Protein AF-R5KQC7-F1 (afdb_monomer_lite)

Secondary structure (DSSP, 8-state):
--HHHHHHHHHHHHHHHHHHHHHHHHHHHHHHHS--S--HHHHHHHHHHHHHHHHHHHHHHHHHHHHHHH-GGG-

Foldseek 3Di:
DCLVVVLVVLVVVLVVLVVVLVVLVVVLVCLVPPPPPDDVVNNVVSVVVSVVSVVVSVVSVVVSVVSCVPPPVND

Sequence (75 aa):
MQTGSNLKEKASEIYISFEKLETLVSVLGKTLVENYDYTPKDSLNMCSVLAGELKKAKMKFIDFETSVTTDKSLL

pLDDT: mean 84.46, std 13.51, range [43.94, 97.06]

Radius of gyration: 17.08 Å; chains: 1; bounding box: 41×15×49 Å

Structure (mmCIF, N/CA/C/O backbone):
data_AF-R5KQC7-F1
#
_entry.id   AF-R5KQC7-F1
#
loop_
_atom_site.group_PDB
_atom_site.id
_atom_site.type_symbol
_atom_site.label_atom_id
_atom_site.label_alt_id
_atom_site.label_comp_id
_atom_site.label_asym_id
_atom_site.label_entity_id
_atom_site.label_seq_id
_atom_site.pdbx_PDB_ins_code
_atom_site.Cartn_x
_atom_site.Cartn_y
_atom_site.Cartn_z
_atom_site.occupancy
_atom_site.B_iso_or_equiv
_atom_site.auth_seq_id
_atom_site.auth_comp_id
_atom_site.auth_asym_id
_atom_site.auth_atom_id
_atom_site.pdbx_PDB_model_num
ATOM 1 N N . MET A 1 1 ? 27.059 0.013 -17.362 1.00 43.94 1 MET A N 1
ATOM 2 C CA . MET A 1 1 ? 26.386 -1.052 -16.579 1.00 43.94 1 MET A CA 1
ATOM 3 C C . MET A 1 1 ? 25.687 -0.465 -15.338 1.00 43.94 1 MET A C 1
ATOM 5 O O . MET A 1 1 ? 25.997 -0.877 -14.233 1.00 43.94 1 MET A O 1
ATOM 9 N N . GLN A 1 2 ? 24.764 0.501 -15.484 1.00 54.56 2 GLN A N 1
ATOM 10 C CA . GLN A 1 2 ? 24.090 1.155 -14.334 1.00 54.56 2 GLN A CA 1
ATOM 11 C C . GLN A 1 2 ? 22.557 0.977 -14.311 1.00 54.56 2 GLN A C 1
ATOM 13 O O . GLN A 1 2 ? 21.960 1.025 -13.241 1.00 54.56 2 GLN A O 1
ATOM 18 N N . THR A 1 3 ? 21.914 0.689 -15.447 1.00 55.94 3 THR A N 1
ATOM 19 C CA . THR A 1 3 ? 20.450 0.525 -15.559 1.00 55.94 3 THR A CA 1
ATOM 20 C C . THR A 1 3 ? 19.913 -0.681 -14.782 1.00 55.94 3 THR A C 1
ATOM 22 O O . THR A 1 3 ? 18.913 -0.569 -14.078 1.00 55.94 3 THR A O 1
ATOM 25 N N . GLY A 1 4 ? 20.626 -1.813 -14.808 1.00 59.66 4 GLY A N 1
ATOM 26 C CA . GLY A 1 4 ? 20.218 -3.029 -14.092 1.00 59.66 4 GLY A CA 1
ATOM 27 C C . GLY A 1 4 ? 20.257 -2.931 -12.558 1.00 59.66 4 GLY A C 1
ATOM 28 O O . GLY A 1 4 ? 19.530 -3.669 -11.896 1.00 59.66 4 GLY A O 1
ATOM 29 N N . SER A 1 5 ? 21.065 -2.027 -11.982 1.00 62.75 5 SER A N 1
ATOM 30 C CA . SER A 1 5 ? 21.079 -1.775 -10.525 1.00 62.75 5 SER A CA 1
ATOM 31 C C . SER A 1 5 ? 19.820 -1.023 -10.094 1.00 62.75 5 SER A C 1
ATOM 33 O O . SER A 1 5 ? 19.140 -1.429 -9.158 1.00 62.75 5 SER A O 1
ATOM 35 N N . ASN A 1 6 ? 19.450 0.005 -10.863 1.00 80.88 6 ASN A N 1
ATOM 36 C CA . ASN A 1 6 ? 18.296 0.861 -10.591 1.00 80.88 6 ASN A CA 1
ATOM 37 C C . ASN A 1 6 ? 16.967 0.081 -10.650 1.00 80.88 6 ASN A C 1
ATOM 39 O O . ASN A 1 6 ? 16.112 0.230 -9.784 1.00 80.88 6 ASN A O 1
ATOM 43 N N . LEU A 1 7 ? 16.801 -0.828 -11.619 1.00 85.50 7 LEU A N 1
ATOM 44 C CA . LEU A 1 7 ? 15.590 -1.659 -11.699 1.00 85.50 7 LEU A CA 1
ATOM 45 C C . LEU A 1 7 ? 15.449 -2.618 -10.505 1.00 85.50 7 LEU A C 1
ATOM 47 O O . LEU A 1 7 ? 14.344 -2.800 -9.998 1.00 85.50 7 LEU A O 1
ATOM 51 N N . LYS A 1 8 ? 16.551 -3.206 -10.019 1.00 86.88 8 LYS A N 1
ATOM 52 C CA . LYS A 1 8 ? 16.525 -4.076 -8.830 1.00 86.88 8 LYS A CA 1
ATOM 53 C C . LYS A 1 8 ? 16.181 -3.305 -7.558 1.00 86.88 8 LYS A C 1
ATOM 55 O O . LYS A 1 8 ? 15.414 -3.807 -6.736 1.00 86.88 8 LYS A O 1
ATOM 60 N N . GLU A 1 9 ? 16.714 -2.098 -7.407 1.00 89.69 9 GLU A N 1
ATOM 61 C CA . GLU A 1 9 ? 16.392 -1.207 -6.287 1.00 89.69 9 GLU A CA 1
ATOM 62 C C . GLU A 1 9 ? 14.907 -0.830 -6.305 1.00 89.69 9 GLU A C 1
ATOM 64 O O . GLU A 1 9 ? 14.203 -1.072 -5.324 1.00 89.69 9 GLU A O 1
ATOM 69 N N . LYS A 1 10 ? 14.386 -0.374 -7.451 1.00 89.94 10 LYS A N 1
ATOM 70 C CA . LYS A 1 10 ? 12.958 -0.052 -7.616 1.00 89.94 10 LYS A CA 1
ATOM 71 C C . LYS A 1 10 ? 12.039 -1.247 -7.340 1.00 89.94 10 LYS A C 1
ATOM 73 O O . LYS A 1 10 ? 11.023 -1.095 -6.664 1.00 89.94 10 LYS A O 1
ATOM 78 N N . ALA A 1 11 ? 12.396 -2.441 -7.816 1.00 91.00 11 ALA A N 1
ATOM 79 C CA . ALA A 1 11 ? 11.638 -3.660 -7.529 1.00 91.00 11 ALA A CA 1
ATOM 80 C C . ALA A 1 11 ? 11.634 -3.994 -6.024 1.00 91.00 11 ALA A C 1
ATOM 82 O O . ALA A 1 11 ? 10.588 -4.329 -5.467 1.00 91.00 11 ALA A O 1
ATOM 83 N N . SER A 1 12 ? 12.779 -3.840 -5.353 1.00 94.06 12 SER A N 1
ATOM 84 C CA . SER A 1 12 ? 12.902 -4.040 -3.901 1.00 94.06 12 SER A CA 1
ATOM 85 C C . SER A 1 12 ? 12.042 -3.043 -3.121 1.00 94.06 12 SER A C 1
ATOM 87 O O . SER A 1 12 ? 11.354 -3.411 -2.172 1.00 94.06 12 SER A O 1
ATOM 89 N N . GLU A 1 13 ? 12.007 -1.783 -3.551 1.00 93.38 13 GLU A N 1
ATOM 90 C CA . GLU A 1 13 ? 11.150 -0.767 -2.941 1.00 93.38 13 GLU A CA 1
ATOM 91 C C . GLU A 1 13 ? 9.651 -1.053 -3.091 1.00 93.38 13 GLU A C 1
ATOM 93 O O . GLU A 1 13 ? 8.865 -0.736 -2.188 1.00 93.38 13 GLU A O 1
ATOM 98 N N . ILE A 1 14 ? 9.238 -1.621 -4.226 1.00 94.50 14 ILE A N 1
ATOM 99 C CA . ILE A 1 14 ? 7.855 -2.057 -4.446 1.00 94.50 14 ILE A CA 1
ATOM 100 C C . ILE A 1 14 ? 7.519 -3.207 -3.499 1.00 94.50 14 ILE A C 1
ATOM 102 O O . ILE A 1 14 ? 6.482 -3.157 -2.839 1.00 94.50 14 ILE A O 1
ATOM 106 N N . TYR A 1 15 ? 8.411 -4.191 -3.377 1.00 94.44 15 TYR A N 1
ATOM 107 C CA . TYR A 1 15 ? 8.237 -5.322 -2.466 1.00 94.44 15 TYR A CA 1
ATOM 108 C C . TYR A 1 15 ? 8.051 -4.862 -1.009 1.00 94.44 15 TYR A C 1
ATOM 110 O O . TYR A 1 15 ? 7.047 -5.196 -0.385 1.00 94.44 15 TYR A O 1
ATOM 118 N N . ILE A 1 16 ? 8.924 -3.979 -0.511 1.00 95.50 16 ILE A N 1
ATOM 119 C CA . ILE A 1 16 ? 8.795 -3.381 0.834 1.00 95.50 16 ILE A CA 1
ATOM 120 C C . ILE A 1 16 ? 7.462 -2.629 0.992 1.00 95.50 16 ILE A C 1
ATOM 122 O O . ILE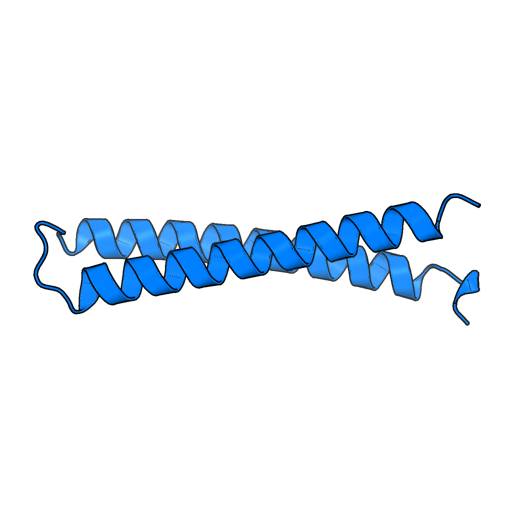 A 1 16 ? 6.845 -2.637 2.060 1.00 95.50 16 ILE A O 1
ATOM 126 N N . SER A 1 17 ? 6.989 -1.966 -0.068 1.00 95.38 17 SER A N 1
ATOM 127 C CA . SER A 1 17 ? 5.697 -1.270 -0.032 1.00 95.38 17 SER A CA 1
ATOM 128 C C . SER A 1 17 ? 4.530 -2.250 0.123 1.00 95.38 17 SER A C 1
ATOM 130 O O . SER A 1 17 ? 3.571 -1.930 0.826 1.00 95.38 17 SER A O 1
ATOM 132 N N . PHE A 1 18 ? 4.611 -3.441 -0.477 1.00 95.75 18 PHE A N 1
ATOM 133 C CA . PHE A 1 18 ? 3.611 -4.491 -0.286 1.00 95.75 18 PHE A CA 1
ATOM 134 C C . PHE A 1 18 ? 3.650 -5.084 1.125 1.00 95.75 18 PHE A C 1
ATOM 136 O O . PHE A 1 18 ? 2.595 -5.154 1.749 1.00 95.75 18 PHE A O 1
ATOM 143 N N . GLU A 1 19 ? 4.827 -5.386 1.683 1.00 97.00 19 GLU A N 1
ATOM 144 C CA . GLU A 1 19 ? 4.945 -5.861 3.078 1.00 97.00 19 GLU A CA 1
ATOM 145 C C . GLU A 1 19 ? 4.333 -4.861 4.076 1.00 97.00 19 GLU A C 1
ATOM 147 O O . GLU A 1 19 ? 3.632 -5.223 5.031 1.00 97.00 19 GLU A O 1
ATOM 152 N N . LYS A 1 20 ? 4.541 -3.561 3.831 1.00 95.88 20 LYS A N 1
ATOM 153 C CA . LYS A 1 20 ? 3.917 -2.498 4.623 1.00 95.88 20 LYS A CA 1
ATOM 154 C C . LYS A 1 20 ? 2.392 -2.499 4.491 1.00 95.88 20 LYS A C 1
ATOM 156 O O . LYS A 1 20 ? 1.701 -2.329 5.496 1.00 95.88 20 LYS A O 1
ATOM 161 N N . LEU A 1 21 ? 1.859 -2.670 3.281 1.00 97.00 21 LEU A N 1
ATOM 162 C CA . LEU A 1 21 ? 0.412 -2.744 3.052 1.00 97.00 21 LEU A CA 1
ATOM 163 C C . LEU A 1 21 ? -0.205 -3.964 3.744 1.00 97.00 21 LEU A C 1
ATOM 165 O O . LEU A 1 21 ? -1.220 -3.810 4.419 1.00 97.00 21 LEU A O 1
ATOM 169 N N . GLU A 1 22 ? 0.422 -5.136 3.648 1.00 95.81 22 GLU A N 1
ATOM 170 C CA . GLU A 1 22 ? -0.020 -6.351 4.346 1.00 95.81 22 GLU A CA 1
ATOM 171 C C . GLU A 1 22 ? -0.056 -6.148 5.863 1.00 95.81 22 GLU A C 1
ATOM 173 O O . GLU A 1 22 ? -1.041 -6.493 6.521 1.00 95.81 22 GLU A O 1
ATOM 178 N N . THR A 1 23 ? 0.974 -5.504 6.416 1.00 94.81 23 THR A N 1
ATOM 179 C CA . THR A 1 23 ? 1.031 -5.168 7.843 1.00 94.81 23 THR A CA 1
ATOM 180 C C . THR A 1 23 ? -0.120 -4.244 8.245 1.00 94.81 23 THR A C 1
ATOM 182 O O . THR A 1 23 ? -0.805 -4.506 9.232 1.00 94.81 23 THR A O 1
ATOM 185 N N . LEU A 1 24 ? -0.376 -3.179 7.477 1.00 93.50 24 LEU A N 1
ATOM 186 C CA . LEU A 1 24 ? -1.461 -2.233 7.763 1.00 93.50 24 LEU A CA 1
ATOM 187 C C . LEU A 1 24 ? -2.845 -2.886 7.668 1.00 93.50 24 LEU A C 1
ATOM 189 O O . LEU A 1 24 ? -3.698 -2.620 8.514 1.00 93.50 24 LEU A O 1
ATOM 193 N N . VAL A 1 25 ? -3.065 -3.757 6.679 1.00 92.50 25 VAL A N 1
ATOM 194 C CA . VAL A 1 25 ? -4.312 -4.529 6.548 1.00 92.50 25 VAL A CA 1
ATOM 195 C C . VAL A 1 25 ? -4.489 -5.479 7.731 1.00 92.50 25 VAL A C 1
ATOM 197 O O . VAL A 1 25 ? -5.581 -5.556 8.287 1.00 92.50 25 VAL A O 1
ATOM 200 N N . SER A 1 26 ? -3.422 -6.160 8.153 1.00 91.19 26 SER A N 1
ATOM 201 C CA . SER A 1 26 ? -3.445 -7.055 9.315 1.00 91.19 26 SER A CA 1
ATOM 202 C C . SER A 1 26 ? -3.792 -6.309 10.606 1.00 91.19 26 SER A C 1
ATOM 204 O O . SER A 1 26 ? -4.664 -6.747 11.357 1.00 91.19 26 SER A O 1
ATOM 206 N N . VAL A 1 27 ? -3.177 -5.142 10.841 1.00 88.56 27 VAL A N 1
ATOM 207 C CA . VAL A 1 27 ? -3.483 -4.290 12.002 1.00 88.56 27 VAL A CA 1
ATOM 208 C C . VAL A 1 27 ? -4.933 -3.812 11.963 1.00 88.56 27 VAL A C 1
ATOM 210 O O . VAL A 1 27 ? -5.631 -3.954 12.961 1.00 88.56 27 VAL A O 1
ATOM 213 N N . LEU A 1 28 ? -5.416 -3.324 10.816 1.00 88.31 28 LEU A N 1
ATOM 214 C CA . LEU A 1 28 ? -6.811 -2.901 10.668 1.00 88.31 28 LEU A CA 1
ATOM 215 C C . LEU A 1 28 ? -7.787 -4.056 10.934 1.00 88.31 28 LEU A C 1
ATOM 217 O O . LEU A 1 28 ? -8.782 -3.867 11.628 1.00 88.31 28 LEU A O 1
ATOM 221 N N . GLY A 1 29 ? -7.499 -5.253 10.418 1.00 86.25 29 GLY A N 1
ATOM 222 C CA . GLY A 1 29 ? -8.311 -6.446 10.662 1.00 86.25 29 GLY A CA 1
ATOM 223 C C . GLY A 1 29 ? -8.415 -6.779 12.150 1.00 86.25 29 GLY A C 1
ATOM 224 O O . GLY A 1 29 ? -9.516 -7.001 12.650 1.00 86.25 29 GLY A O 1
ATOM 225 N N . LYS A 1 30 ? -7.292 -6.726 12.876 1.00 83.62 30 LYS A N 1
ATOM 226 C CA . LYS A 1 30 ? -7.278 -6.901 14.336 1.00 83.62 30 LYS A CA 1
ATOM 227 C C . LYS A 1 30 ? -8.069 -5.805 15.040 1.00 83.62 30 LYS A C 1
ATOM 229 O O . LYS A 1 30 ? -8.915 -6.116 15.860 1.00 83.62 30 LYS A O 1
ATOM 234 N N . THR A 1 31 ? -7.881 -4.543 14.663 1.00 79.06 31 THR A N 1
ATOM 235 C CA . THR A 1 31 ? -8.615 -3.402 15.233 1.00 79.06 31 THR A CA 1
ATOM 236 C C . THR A 1 31 ? -10.133 -3.484 15.028 1.00 79.06 31 THR A C 1
ATOM 238 O O . THR A 1 31 ? -10.881 -2.997 15.869 1.00 79.06 31 THR A O 1
ATOM 241 N N . LEU A 1 32 ? -10.601 -4.083 13.928 1.00 80.06 32 LEU A N 1
ATOM 242 C CA . LEU A 1 32 ? -12.031 -4.219 13.628 1.00 80.06 32 LEU A CA 1
ATOM 243 C C . LEU A 1 32 ? -12.692 -5.432 14.298 1.00 80.06 32 LEU A C 1
ATOM 245 O O . LEU A 1 32 ? -13.884 -5.379 14.595 1.00 80.06 32 LEU A O 1
ATOM 249 N N . VAL A 1 33 ? -11.959 -6.537 14.468 1.00 77.38 33 VAL A N 1
ATOM 250 C CA . VAL A 1 33 ? -12.509 -7.825 14.938 1.00 77.38 33 VAL A CA 1
ATOM 251 C C . VAL A 1 33 ? -12.210 -8.071 16.413 1.00 77.38 33 VAL A C 1
ATOM 253 O O . VAL A 1 33 ? -13.044 -8.612 17.140 1.00 77.38 33 VAL A O 1
ATOM 256 N N . GLU A 1 34 ? -11.020 -7.695 16.863 1.00 67.44 34 GLU A N 1
ATOM 257 C CA . GLU A 1 34 ? -10.590 -7.867 18.240 1.00 67.44 34 GLU A CA 1
ATOM 258 C C . GLU A 1 34 ? -10.988 -6.601 19.004 1.00 67.44 34 GLU A C 1
ATOM 260 O O . GLU A 1 34 ? -10.597 -5.494 18.645 1.00 67.44 34 GLU A O 1
ATOM 265 N N . ASN A 1 35 ? -11.809 -6.780 20.041 1.00 58.59 35 ASN A N 1
ATOM 266 C CA . ASN A 1 35 ? -12.445 -5.750 20.869 1.00 58.59 35 ASN A CA 1
ATOM 267 C C . ASN A 1 35 ? -11.425 -4.995 21.758 1.00 58.59 35 ASN A C 1
ATOM 269 O O . ASN A 1 35 ? -11.560 -4.933 22.979 1.00 58.59 35 ASN A O 1
ATOM 273 N N . TYR A 1 36 ? -10.349 -4.509 21.147 1.00 62.91 36 TYR A N 1
ATOM 274 C CA . TYR A 1 36 ? -9.335 -3.646 21.737 1.00 62.91 36 TYR A CA 1
ATOM 275 C C . TYR A 1 36 ? -9.928 -2.254 21.999 1.00 62.91 36 TYR A C 1
ATOM 277 O O . TYR A 1 36 ? -10.948 -1.901 21.414 1.00 62.91 36 TYR A O 1
ATOM 285 N N . ASP A 1 37 ? -9.257 -1.438 22.821 1.00 68.31 37 ASP A N 1
ATOM 286 C CA . ASP A 1 37 ? -9.601 -0.036 23.160 1.00 68.31 37 ASP A CA 1
ATOM 287 C C . ASP A 1 37 ? -9.683 0.937 21.951 1.00 68.31 37 ASP A C 1
ATOM 289 O O . ASP A 1 37 ? -9.617 2.158 22.101 1.00 68.31 37 ASP A O 1
ATOM 293 N N . TYR A 1 38 ? -9.802 0.426 20.728 1.00 73.88 38 TYR A N 1
ATOM 294 C CA . TYR A 1 38 ? -9.936 1.204 19.513 1.00 73.88 38 TYR A CA 1
ATOM 295 C C . TYR A 1 38 ? -11.365 1.686 19.305 1.00 73.88 38 TYR A C 1
ATOM 297 O O . TYR A 1 38 ? -12.351 0.954 19.395 1.00 73.88 38 TYR A O 1
ATOM 305 N N . THR A 1 39 ? -11.467 2.952 18.937 1.00 80.88 39 THR A N 1
ATOM 306 C CA . THR A 1 39 ? -12.724 3.585 18.564 1.00 80.88 39 THR A CA 1
ATOM 307 C C . THR A 1 39 ? -12.972 3.451 17.054 1.00 80.88 39 THR A C 1
ATOM 309 O O . THR A 1 39 ? -12.032 3.271 16.269 1.00 80.88 39 THR A O 1
ATOM 312 N N . PRO A 1 40 ? -14.216 3.649 16.575 1.00 82.69 40 PRO A N 1
ATOM 313 C CA . PRO A 1 40 ? -14.490 3.762 15.139 1.00 82.69 40 PRO A CA 1
ATOM 314 C C . PRO A 1 40 ? -13.631 4.827 14.431 1.00 82.69 40 PRO A C 1
ATOM 316 O O . PRO A 1 40 ? -13.300 4.686 13.253 1.00 82.69 40 PRO A O 1
ATOM 319 N N . LYS A 1 41 ? -13.219 5.883 15.149 1.00 87.12 41 LYS A N 1
ATOM 320 C CA . LYS A 1 41 ? -12.322 6.921 14.628 1.00 87.12 41 LYS A CA 1
ATOM 321 C C . LYS A 1 41 ? -10.924 6.374 14.329 1.00 87.12 41 LYS A C 1
ATOM 323 O O . LYS A 1 41 ? -10.334 6.760 13.323 1.00 87.12 41 LYS A O 1
ATOM 328 N N . ASP A 1 42 ? -10.415 5.459 15.147 1.00 85.00 42 ASP A N 1
ATOM 329 C CA . ASP A 1 42 ? -9.107 4.833 14.927 1.00 85.00 42 ASP A CA 1
ATOM 330 C C . ASP A 1 42 ? -9.121 3.951 13.678 1.00 85.00 42 ASP A C 1
ATOM 332 O O . ASP A 1 42 ? -8.203 4.020 12.861 1.00 85.00 42 ASP A O 1
ATOM 336 N N . SER A 1 43 ? -10.223 3.231 13.454 1.00 84.81 43 SER A N 1
ATOM 337 C CA . SER A 1 43 ? -10.444 2.466 12.220 1.00 84.81 43 SER A CA 1
ATOM 338 C C . SER A 1 43 ? -10.454 3.371 10.981 1.00 84.81 43 SER A C 1
ATOM 340 O O . SER A 1 43 ? -9.789 3.080 9.987 1.00 84.81 43 SER A O 1
ATOM 342 N N . LEU A 1 44 ? -11.144 4.518 11.037 1.00 88.31 44 LEU A N 1
ATOM 343 C CA . LEU A 1 44 ? -11.160 5.498 9.939 1.00 88.31 44 LEU A CA 1
ATOM 344 C C . LEU A 1 44 ? -9.776 6.109 9.671 1.00 88.31 44 LEU A C 1
ATOM 346 O O . LEU A 1 44 ? -9.392 6.303 8.511 1.00 88.31 44 LEU A O 1
ATOM 350 N N . ASN A 1 45 ? -9.011 6.387 10.728 1.00 90.25 45 ASN A N 1
ATOM 351 C CA . ASN A 1 45 ? -7.638 6.871 10.611 1.00 90.25 45 ASN A CA 1
ATOM 352 C C . ASN A 1 45 ? -6.744 5.821 9.939 1.00 90.25 45 ASN A C 1
ATOM 354 O O . ASN A 1 45 ? -6.020 6.149 8.998 1.00 90.25 45 ASN A O 1
ATOM 358 N N . MET A 1 46 ? -6.836 4.554 10.354 1.00 89.69 46 MET A N 1
ATOM 359 C CA . MET A 1 46 ? -6.092 3.452 9.736 1.00 89.69 46 MET A CA 1
ATOM 360 C C . MET A 1 46 ? -6.468 3.258 8.264 1.00 89.69 46 MET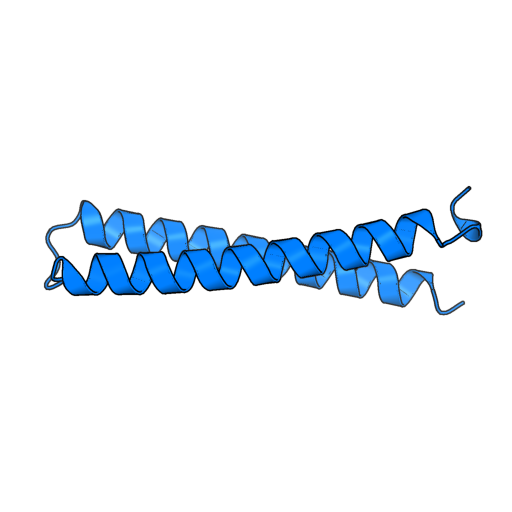 A C 1
ATOM 362 O O . MET A 1 46 ? -5.575 3.142 7.425 1.00 89.69 46 MET A O 1
ATOM 366 N N . CYS A 1 47 ? -7.757 3.317 7.915 1.00 91.75 47 CYS A N 1
ATOM 367 C CA . CYS A 1 47 ? -8.208 3.290 6.520 1.00 91.75 47 CYS A CA 1
ATOM 368 C C . CYS A 1 47 ? -7.610 4.443 5.697 1.00 91.75 47 CYS A C 1
ATOM 370 O O . CYS A 1 47 ? -7.198 4.245 4.553 1.00 91.75 47 CYS A O 1
ATOM 372 N N . SER A 1 48 ? 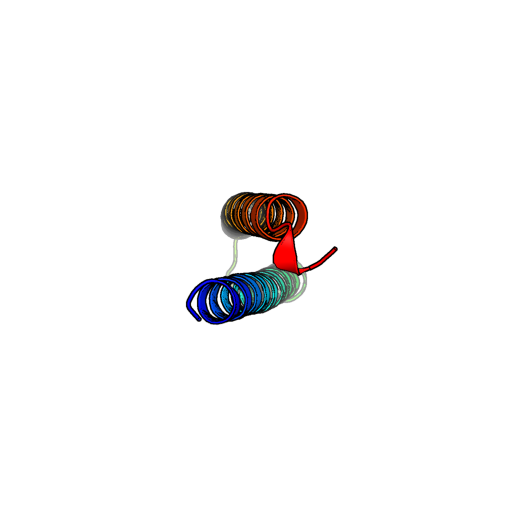-7.518 5.641 6.279 1.00 94.50 48 SER A N 1
ATOM 373 C CA . SER A 1 48 ? -6.922 6.810 5.617 1.00 94.50 48 SER A CA 1
ATOM 374 C C . SER A 1 48 ? -5.418 6.631 5.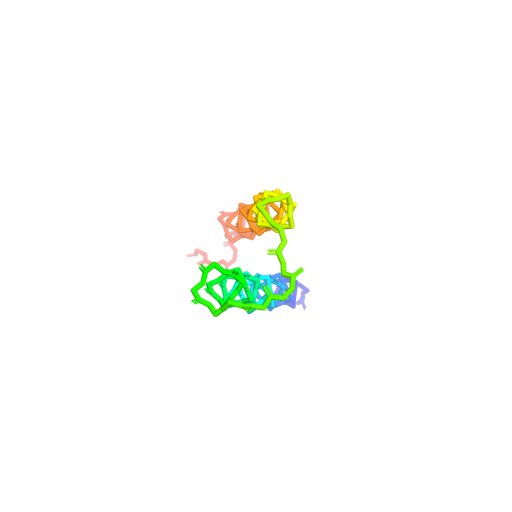384 1.00 94.50 48 SER A C 1
ATOM 376 O O . SER A 1 48 ? -4.920 6.942 4.298 1.00 94.50 48 SER A O 1
ATOM 378 N N . VAL A 1 49 ? -4.698 6.076 6.366 1.00 94.19 49 VAL A N 1
ATOM 379 C CA . VAL A 1 49 ? -3.277 5.715 6.229 1.00 94.19 49 VAL A CA 1
ATOM 380 C C . VAL A 1 49 ? -3.095 4.661 5.137 1.00 94.19 49 VAL A C 1
ATOM 382 O O . VAL A 1 49 ? -2.272 4.852 4.242 1.00 94.19 49 VAL A O 1
ATOM 385 N N . LEU A 1 50 ? -3.901 3.596 5.153 1.00 95.31 50 LEU A N 1
ATOM 386 C CA . LEU A 1 50 ? -3.858 2.527 4.155 1.00 95.31 50 LEU A CA 1
ATOM 387 C C . LEU A 1 50 ? -4.091 3.068 2.737 1.00 95.31 50 LEU A C 1
ATOM 389 O O . LEU A 1 50 ? -3.334 2.750 1.821 1.00 95.31 50 LEU A O 1
ATOM 393 N N . ALA A 1 51 ? -5.082 3.944 2.554 1.00 95.31 51 ALA A N 1
ATOM 394 C CA . ALA A 1 51 ? -5.352 4.581 1.268 1.00 95.31 51 ALA A CA 1
ATOM 395 C C . ALA A 1 51 ? -4.172 5.443 0.780 1.00 95.31 51 ALA A C 1
ATOM 397 O O . ALA A 1 51 ? -3.871 5.472 -0.417 1.00 95.31 51 ALA A O 1
ATOM 398 N N . GLY A 1 52 ? -3.491 6.140 1.694 1.00 96.75 52 GLY A N 1
ATOM 399 C CA . GLY A 1 52 ? -2.290 6.916 1.389 1.00 96.75 52 GLY A CA 1
ATOM 400 C C . GLY A 1 52 ? -1.122 6.038 0.939 1.00 96.75 52 GLY A C 1
ATOM 401 O O . GLY A 1 52 ? -0.491 6.321 -0.082 1.00 96.75 52 GLY A O 1
ATOM 402 N N . GLU A 1 53 ? -0.857 4.952 1.659 1.00 96.00 53 GLU A N 1
ATOM 403 C CA . GLU A 1 53 ? 0.215 4.013 1.316 1.00 96.00 53 GLU A CA 1
ATOM 404 C C . GLU A 1 53 ? -0.075 3.258 0.014 1.00 96.00 53 GLU A C 1
ATOM 406 O O . GLU A 1 53 ? 0.827 3.101 -0.809 1.00 96.00 53 GLU A O 1
ATOM 411 N N . LEU A 1 54 ? -1.336 2.905 -0.252 1.00 96.50 54 LEU A N 1
ATOM 412 C CA . LEU A 1 54 ? -1.742 2.279 -1.512 1.00 96.50 54 LEU A CA 1
ATOM 413 C C . LEU A 1 54 ? -1.460 3.191 -2.712 1.00 96.50 54 LEU A C 1
ATOM 415 O O . LEU A 1 54 ? -0.930 2.741 -3.730 1.00 96.50 54 LEU A O 1
ATOM 419 N N . LYS A 1 55 ? -1.767 4.490 -2.596 1.00 97.06 55 LYS A N 1
ATOM 420 C CA . LYS A 1 55 ? -1.455 5.471 -3.647 1.00 97.06 55 LYS A CA 1
ATOM 421 C C . LYS A 1 55 ? 0.050 5.561 -3.905 1.00 97.06 55 LYS A C 1
ATOM 423 O O . LYS A 1 55 ? 0.458 5.586 -5.064 1.00 97.06 55 LYS A O 1
ATOM 428 N N . LYS A 1 56 ? 0.874 5.578 -2.852 1.00 96.25 56 LYS A N 1
ATOM 429 C CA . LYS A 1 56 ? 2.343 5.609 -2.979 1.00 96.25 56 LYS A CA 1
ATOM 430 C C . LYS A 1 56 ? 2.878 4.348 -3.655 1.00 96.25 56 LYS A C 1
ATOM 432 O O . LYS A 1 56 ? 3.661 4.464 -4.594 1.00 96.25 56 LYS A O 1
ATOM 437 N N . ALA A 1 57 ? 2.426 3.169 -3.227 1.00 95.94 57 ALA A N 1
ATOM 438 C CA . ALA A 1 57 ? 2.818 1.895 -3.827 1.00 95.94 57 ALA A CA 1
ATOM 439 C C . ALA A 1 57 ? 2.458 1.847 -5.320 1.00 95.94 57 ALA A C 1
ATOM 441 O O . ALA A 1 57 ? 3.294 1.493 -6.149 1.00 95.94 57 ALA A O 1
ATOM 442 N N . LYS A 1 58 ? 1.251 2.305 -5.682 1.00 95.94 58 LYS A N 1
ATOM 443 C CA . LYS A 1 58 ? 0.817 2.395 -7.082 1.00 95.94 58 LYS A CA 1
ATOM 444 C C . LYS A 1 58 ? 1.714 3.315 -7.912 1.00 95.94 58 LYS A C 1
ATOM 446 O O . LYS A 1 58 ? 2.081 2.954 -9.024 1.00 95.94 58 LYS A O 1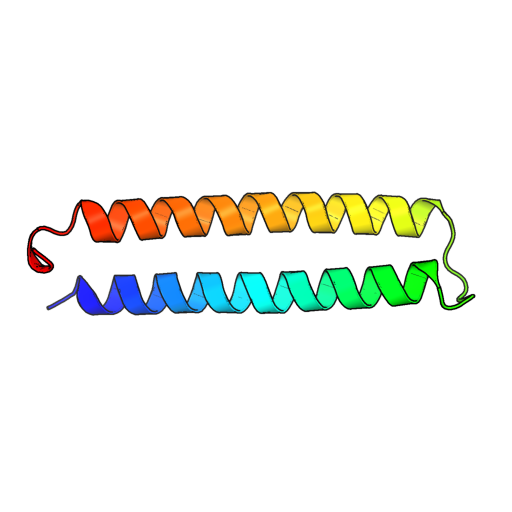
ATOM 451 N N . MET A 1 59 ? 2.093 4.478 -7.379 1.00 96.06 59 MET A N 1
ATOM 452 C CA . MET A 1 59 ? 3.004 5.394 -8.075 1.00 96.06 59 MET A CA 1
ATOM 453 C C . MET A 1 59 ? 4.386 4.774 -8.304 1.00 96.06 59 MET A C 1
ATOM 455 O O . MET A 1 59 ? 4.922 4.899 -9.402 1.00 96.06 59 MET A O 1
ATOM 459 N N . LYS A 1 60 ? 4.936 4.060 -7.312 1.00 93.81 60 LYS A N 1
ATOM 460 C CA . LYS A 1 60 ? 6.205 3.329 -7.469 1.00 93.81 60 LYS A CA 1
ATOM 461 C C . LYS A 1 60 ? 6.116 2.243 -8.539 1.00 93.81 60 LYS A C 1
ATOM 463 O O . LYS A 1 60 ? 7.037 2.093 -9.333 1.00 93.81 60 LYS A O 1
ATOM 468 N N . PHE A 1 61 ? 5.000 1.515 -8.581 1.00 93.12 61 PHE A N 1
ATOM 469 C CA . PHE A 1 61 ? 4.773 0.488 -9.595 1.00 93.12 61 PHE A CA 1
ATOM 470 C C . PHE A 1 61 ? 4.724 1.076 -11.011 1.00 93.12 61 PHE A C 1
ATOM 472 O O . PHE A 1 61 ? 5.392 0.563 -11.902 1.00 93.12 61 PHE A O 1
ATOM 479 N N . ILE A 1 62 ? 4.005 2.188 -11.203 1.00 92.69 62 ILE A N 1
ATOM 480 C CA . ILE A 1 62 ? 3.933 2.893 -12.495 1.00 92.69 62 ILE A CA 1
ATOM 481 C C . ILE A 1 62 ? 5.319 3.393 -12.932 1.00 92.69 62 ILE A C 1
ATOM 483 O O . ILE A 1 62 ? 5.688 3.257 -14.098 1.00 92.69 62 ILE A O 1
ATOM 487 N N . ASP A 1 63 ? 6.104 3.958 -12.012 1.00 90.38 63 ASP A N 1
ATOM 488 C CA . ASP A 1 63 ? 7.471 4.409 -12.303 1.00 90.38 63 ASP A CA 1
ATOM 489 C C . ASP A 1 63 ? 8.394 3.243 -12.700 1.00 90.38 63 ASP A C 1
ATOM 491 O O . ASP A 1 63 ? 9.172 3.348 -13.653 1.00 90.38 63 ASP A O 1
ATOM 495 N N . PHE A 1 64 ? 8.278 2.101 -12.020 1.00 91.12 64 PHE A N 1
ATOM 496 C CA . PHE A 1 64 ? 9.007 0.887 -12.381 1.00 91.12 64 PHE A CA 1
ATOM 497 C C . PHE A 1 64 ? 8.594 0.351 -13.756 1.00 91.12 64 PHE A C 1
ATOM 499 O O . PHE A 1 64 ? 9.461 0.107 -14.592 1.00 91.12 64 PHE A O 1
ATOM 506 N N . GLU A 1 65 ? 7.294 0.233 -14.028 1.00 89.44 65 GLU A N 1
ATOM 507 C CA . GLU A 1 65 ? 6.764 -0.200 -15.328 1.00 89.44 65 GLU A CA 1
ATOM 508 C C . GLU A 1 65 ? 7.245 0.716 -16.463 1.00 89.44 65 GLU A C 1
ATOM 510 O O . GLU A 1 65 ? 7.730 0.244 -17.493 1.00 89.44 65 GLU A O 1
ATOM 515 N N . THR A 1 66 ? 7.204 2.033 -16.248 1.00 88.19 66 THR A N 1
ATOM 516 C CA . THR A 1 66 ? 7.732 3.024 -17.199 1.00 88.19 66 THR A CA 1
ATOM 517 C C . THR A 1 66 ? 9.233 2.829 -17.423 1.00 88.19 66 THR A C 1
ATOM 519 O O . THR A 1 66 ? 9.712 2.890 -18.555 1.00 88.19 66 THR A O 1
ATOM 522 N N . SER A 1 67 ? 9.988 2.551 -16.357 1.00 87.44 67 SER A N 1
ATOM 523 C CA . SER A 1 67 ? 11.435 2.316 -16.439 1.00 87.44 67 SER A CA 1
ATOM 524 C C . SER A 1 67 ? 11.768 1.054 -17.240 1.00 87.44 67 SER A C 1
ATOM 526 O O . SER A 1 67 ? 12.688 1.085 -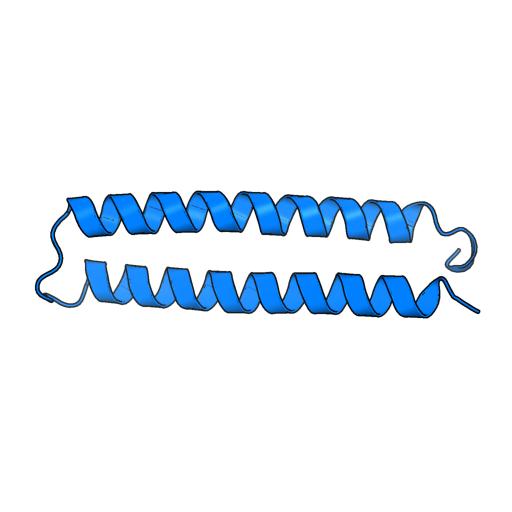18.049 1.00 87.44 67 SER A O 1
ATOM 528 N N . VAL A 1 68 ? 11.010 -0.031 -17.057 1.00 85.56 68 VAL A N 1
ATOM 529 C CA . VAL A 1 68 ? 11.203 -1.295 -17.790 1.00 85.56 68 VAL A CA 1
ATOM 530 C C . VAL A 1 68 ? 10.816 -1.150 -19.262 1.00 85.56 68 VAL A C 1
ATOM 532 O O . VAL A 1 68 ? 11.560 -1.579 -20.134 1.00 85.56 68 VAL A O 1
ATOM 535 N N . THR A 1 69 ? 9.679 -0.517 -19.554 1.00 82.88 69 THR A N 1
ATOM 536 C CA . THR A 1 69 ? 9.177 -0.354 -20.933 1.00 82.88 69 THR A CA 1
ATOM 537 C C . THR A 1 69 ? 10.010 0.612 -21.776 1.00 82.88 69 THR A C 1
ATOM 539 O O . THR A 1 69 ? 10.079 0.465 -22.996 1.00 82.88 69 THR A O 1
ATOM 542 N N . THR A 1 70 ? 10.662 1.590 -21.144 1.00 79.19 70 THR A N 1
ATOM 543 C CA . THR A 1 70 ? 11.536 2.555 -21.832 1.00 79.19 70 THR A CA 1
ATOM 544 C C . THR A 1 70 ? 12.956 2.012 -22.033 1.00 79.19 70 THR A C 1
ATOM 546 O O . THR A 1 70 ? 13.689 2.495 -22.902 1.00 79.19 70 THR A O 1
ATOM 549 N N . ASP A 1 71 ? 13.360 0.998 -21.262 1.00 70.00 71 ASP A N 1
ATOM 550 C CA . ASP A 1 71 ? 14.679 0.385 -21.381 1.00 70.00 71 ASP A CA 1
ATOM 551 C C . ASP A 1 71 ? 14.739 -0.569 -22.587 1.00 70.00 71 ASP A C 1
ATOM 553 O O . ASP A 1 71 ? 14.449 -1.761 -22.508 1.00 70.00 71 ASP A O 1
ATOM 557 N N . LYS A 1 72 ? 15.164 -0.026 -23.734 1.00 61.72 72 LYS A N 1
ATOM 558 C CA . LYS A 1 72 ? 15.369 -0.777 -24.986 1.00 61.72 72 LYS A CA 1
ATOM 559 C C . LYS A 1 72 ? 16.438 -1.873 -24.896 1.00 61.72 72 LYS A C 1
ATOM 561 O O . LYS A 1 72 ? 16.599 -2.598 -25.866 1.00 61.72 72 LYS A O 1
ATOM 566 N N . SER A 1 73 ? 17.194 -1.976 -23.798 1.00 60.28 73 SER A N 1
ATOM 567 C CA . SER A 1 73 ? 18.162 -3.065 -23.596 1.00 60.28 73 SER A CA 1
ATOM 568 C C . SER A 1 73 ? 17.531 -4.371 -23.094 1.00 60.28 73 SER A C 1
ATOM 570 O O . SER A 1 73 ? 18.222 -5.385 -23.012 1.00 60.28 73 SER A O 1
ATOM 572 N N . LEU A 1 74 ? 16.233 -4.346 -22.769 1.00 53.62 74 LEU A N 1
ATOM 573 C CA . LEU A 1 74 ? 15.436 -5.507 -22.357 1.00 53.62 74 LEU A CA 1
ATOM 574 C C . LEU A 1 74 ? 14.536 -6.067 -23.481 1.00 53.62 74 LEU A C 1
ATOM 576 O O . LEU A 1 74 ? 13.841 -7.056 -23.246 1.00 53.62 74 LEU A O 1
ATOM 580 N N . LEU A 1 75 ? 14.545 -5.446 -24.670 1.00 49.25 75 LEU A N 1
ATOM 581 C CA . LEU A 1 75 ? 13.911 -5.914 -25.913 1.00 49.25 75 LEU A CA 1
ATOM 582 C C . LEU A 1 75 ? 14.974 -6.476 -26.863 1.00 49.25 75 LEU A C 1
ATOM 584 O O . LEU A 1 75 ? 14.661 -7.471 -27.551 1.00 49.25 75 LEU A O 1
#